Protein AF-A0A6B3NL38-F1 (afdb_monomer)

Organism: NCBI:txid2607765

Structure (mmCIF, N/CA/C/O backbone):
data_AF-A0A6B3NL38-F1
#
_entry.id   AF-A0A6B3NL38-F1
#
loop_
_atom_site.group_PDB
_atom_site.id
_atom_site.type_symbol
_atom_site.label_atom_id
_atom_site.label_alt_id
_atom_site.label_comp_id
_atom_site.label_asym_id
_atom_site.label_entity_id
_atom_site.label_seq_id
_atom_site.pdbx_PDB_ins_code
_atom_site.Cartn_x
_atom_site.Cartn_y
_atom_site.Cartn_z
_atom_site.occupancy
_atom_site.B_iso_or_equiv
_atom_site.auth_seq_id
_atom_site.auth_comp_id
_atom_site.auth_asym_id
_atom_site.auth_atom_id
_atom_site.pdbx_PDB_model_num
ATOM 1 N N . MET A 1 1 ? 5.807 -42.666 4.538 1.00 39.03 1 MET A N 1
ATOM 2 C CA . MET A 1 1 ? 5.714 -41.192 4.415 1.00 39.03 1 MET A CA 1
ATOM 3 C C . MET A 1 1 ? 5.088 -40.646 5.700 1.00 39.03 1 MET A C 1
ATOM 5 O O . MET A 1 1 ? 3.923 -40.910 5.955 1.00 39.03 1 MET A O 1
ATOM 9 N N . LYS A 1 2 ? 5.878 -40.032 6.593 1.00 37.12 2 LYS A N 1
ATOM 10 C CA . LYS A 1 2 ? 5.471 -39.686 7.971 1.00 37.12 2 LYS A CA 1
ATOM 11 C C . LYS A 1 2 ? 5.001 -38.226 8.003 1.00 37.12 2 LYS A C 1
ATOM 13 O O . LYS A 1 2 ? 5.818 -37.318 7.890 1.00 37.12 2 LYS A O 1
ATOM 18 N N . ILE A 1 3 ? 3.689 -38.009 8.087 1.00 44.75 3 ILE A N 1
ATOM 19 C CA . ILE A 1 3 ? 3.084 -36.670 8.089 1.00 44.75 3 ILE A CA 1
ATOM 20 C C . ILE A 1 3 ? 3.397 -35.992 9.431 1.00 44.75 3 ILE A C 1
ATOM 22 O O . ILE A 1 3 ? 3.077 -36.498 10.506 1.00 44.75 3 ILE A O 1
ATOM 26 N N . ARG A 1 4 ? 4.095 -34.859 9.344 1.00 43.56 4 ARG A N 1
ATOM 27 C CA . ARG A 1 4 ? 4.598 -34.034 10.445 1.00 43.56 4 ARG A CA 1
ATOM 28 C C . ARG A 1 4 ? 3.425 -33.439 11.234 1.00 43.56 4 ARG A C 1
ATOM 30 O O . ARG A 1 4 ? 2.736 -32.550 10.745 1.00 43.56 4 ARG A O 1
ATOM 37 N N . GLN A 1 5 ? 3.215 -33.920 12.459 1.00 55.59 5 GLN A N 1
ATOM 38 C CA . GLN A 1 5 ? 2.285 -33.330 13.423 1.00 55.59 5 GLN A CA 1
ATOM 39 C C . GLN A 1 5 ? 2.702 -31.882 13.736 1.00 55.59 5 GLN A C 1
ATOM 41 O O . GLN A 1 5 ? 3.702 -31.648 14.413 1.00 55.59 5 GLN A O 1
ATOM 46 N N . SER A 1 6 ? 1.941 -30.906 13.236 1.00 49.75 6 SER A N 1
ATOM 47 C CA . SER A 1 6 ? 2.128 -29.484 13.538 1.00 49.75 6 SER A CA 1
ATOM 48 C C . SER A 1 6 ? 1.204 -29.049 14.686 1.00 49.75 6 SER A C 1
ATOM 50 O O . SER A 1 6 ? 0.032 -28.744 14.501 1.00 49.75 6 SER A O 1
ATOM 52 N N . SER A 1 7 ? 1.766 -29.046 15.896 1.00 53.41 7 SER A N 1
ATOM 53 C CA . SER A 1 7 ? 1.631 -27.986 16.913 1.00 53.41 7 SER A CA 1
ATOM 54 C C . SER A 1 7 ? 0.225 -27.495 17.351 1.00 53.41 7 SER A C 1
ATOM 56 O O . SER A 1 7 ? -0.113 -26.328 17.134 1.00 53.41 7 SER A O 1
ATOM 58 N N . PRO A 1 8 ? -0.538 -28.265 18.158 1.00 61.53 8 PRO A N 1
ATOM 59 C CA . PRO A 1 8 ? -1.793 -27.808 18.790 1.00 61.53 8 PRO A CA 1
ATOM 60 C C . PRO A 1 8 ? -1.625 -26.637 19.787 1.00 61.53 8 PRO A C 1
ATOM 62 O O . PRO A 1 8 ? -2.595 -25.971 20.150 1.00 61.53 8 PRO A O 1
ATOM 65 N N . LYS A 1 9 ? -0.393 -26.348 20.230 1.00 59.47 9 LYS A N 1
ATOM 66 C CA . LYS A 1 9 ? -0.077 -25.230 21.142 1.00 59.47 9 LYS A CA 1
ATOM 67 C C . LYS A 1 9 ? -0.130 -23.857 20.453 1.00 59.47 9 LYS A C 1
ATOM 69 O O . LYS A 1 9 ? -0.457 -22.868 21.104 1.00 59.47 9 LYS A O 1
ATOM 74 N N . LEU A 1 10 ? 0.161 -23.801 19.151 1.00 62.38 10 LEU A N 1
ATOM 75 C CA . LEU A 1 10 ? 0.123 -22.569 18.352 1.00 62.38 10 LEU A CA 1
ATOM 76 C C . LEU A 1 10 ? -1.318 -22.103 18.134 1.00 62.38 10 LEU A C 1
ATOM 78 O O . LEU A 1 10 ? -1.631 -20.938 18.364 1.00 62.38 10 LEU A O 1
ATOM 82 N N . LEU A 1 11 ? -2.209 -23.042 17.810 1.00 63.03 11 LEU A N 1
ATOM 83 C CA . LEU A 1 11 ? -3.638 -22.780 17.637 1.00 63.03 11 LEU A CA 1
ATOM 84 C C . LEU A 1 11 ? -4.290 -22.252 18.920 1.00 63.03 11 LEU A C 1
ATOM 86 O O . LEU A 1 11 ? -5.054 -21.297 18.857 1.00 63.03 11 LEU A O 1
ATOM 90 N N . ARG A 1 12 ? -3.930 -22.800 20.092 1.00 62.34 12 ARG A N 1
ATOM 91 C CA . ARG A 1 12 ? -4.431 -22.308 21.390 1.00 62.34 12 ARG A CA 1
ATOM 92 C C . ARG A 1 12 ? -3.916 -20.916 21.762 1.00 62.34 12 ARG A C 1
ATOM 94 O O . ARG A 1 12 ? -4.627 -20.153 22.407 1.00 62.34 12 ARG A O 1
ATOM 101 N N . ARG A 1 13 ? -2.678 -20.575 21.387 1.00 59.38 13 ARG A N 1
ATOM 102 C CA . ARG A 1 13 ? -2.150 -19.214 21.587 1.00 59.38 13 ARG A CA 1
ATOM 103 C C . ARG A 1 13 ? -2.843 -18.211 20.678 1.00 59.38 13 ARG A C 1
ATOM 105 O O . ARG A 1 13 ? -3.186 -17.131 21.139 1.00 59.38 13 ARG A O 1
ATOM 112 N N . LEU A 1 14 ? -3.087 -18.589 19.425 1.00 59.06 14 LEU A N 1
ATOM 113 C CA . LEU A 1 14 ? -3.839 -17.768 18.486 1.00 59.06 14 LEU A CA 1
ATOM 114 C C . LEU A 1 14 ? -5.255 -17.513 19.016 1.00 59.06 14 LEU A C 1
ATOM 116 O O . LEU A 1 14 ? -5.623 -16.359 19.161 1.00 59.06 14 LEU A O 1
ATOM 120 N N . THR A 1 15 ? -6.016 -18.524 19.443 1.00 65.44 15 THR A N 1
ATOM 121 C CA . THR A 1 15 ? -7.365 -18.275 19.991 1.00 65.44 15 THR A CA 1
ATOM 122 C C . THR A 1 15 ? -7.377 -17.371 21.223 1.00 65.44 15 THR A C 1
ATOM 124 O O . THR A 1 15 ? -8.287 -16.555 21.355 1.00 65.44 15 THR A O 1
ATOM 127 N N . ARG A 1 16 ? -6.361 -17.443 22.090 1.00 59.75 16 ARG A N 1
ATOM 128 C CA . ARG A 1 16 ? -6.260 -16.565 23.267 1.00 59.75 16 ARG A CA 1
ATOM 129 C C . ARG A 1 16 ? -5.946 -15.111 22.893 1.00 59.75 16 ARG A C 1
ATOM 131 O O . ARG A 1 16 ? -6.615 -14.211 23.387 1.00 59.75 16 ARG A O 1
ATOM 138 N N . LEU A 1 17 ? -5.022 -14.891 21.952 1.00 59.97 17 LEU A N 1
ATOM 139 C CA . LEU A 1 17 ? -4.724 -13.560 21.398 1.00 59.97 17 LEU A CA 1
ATOM 140 C C . LEU A 1 17 ? -5.934 -12.950 20.672 1.00 59.97 17 LEU A C 1
ATOM 142 O O . LEU A 1 17 ? -6.163 -11.745 20.732 1.00 59.97 17 LEU A O 1
ATOM 146 N N . TRP A 1 18 ? -6.725 -13.785 19.996 1.00 56.88 18 TRP A N 1
ATOM 147 C CA . TRP A 1 18 ? -7.951 -13.363 19.320 1.00 56.88 18 TRP A CA 1
ATOM 148 C C . TRP A 1 18 ? -9.086 -13.034 20.300 1.00 56.88 18 TRP A C 1
ATOM 150 O O . TRP A 1 18 ? -9.864 -12.123 20.027 1.00 56.88 18 TRP A O 1
ATOM 160 N N . GLN A 1 19 ? -9.171 -13.724 21.443 1.00 62.50 19 GLN A N 1
ATOM 161 C CA . GLN A 1 19 ? -10.118 -13.381 22.510 1.00 62.50 19 GLN A CA 1
ATOM 162 C C . GLN A 1 19 ? -9.732 -12.092 23.241 1.00 62.50 19 GLN A C 1
ATOM 164 O O . GLN A 1 19 ? -10.601 -11.255 23.473 1.00 62.50 19 GLN A O 1
ATOM 169 N N . GLU A 1 20 ? -8.450 -11.897 23.562 1.00 62.84 20 GLU A N 1
ATOM 170 C CA . GLU A 1 20 ? -7.969 -10.677 24.231 1.00 62.84 20 GLU A CA 1
ATOM 171 C C . GLU A 1 20 ? -8.151 -9.432 23.350 1.00 62.84 20 GLU A C 1
ATOM 173 O O . GLU A 1 20 ? -8.572 -8.384 23.835 1.00 62.84 20 GLU A O 1
ATOM 178 N N . ASN A 1 21 ? -7.949 -9.560 22.035 1.00 63.00 21 ASN A N 1
ATOM 179 C CA . ASN A 1 21 ? -8.113 -8.455 21.087 1.00 63.00 21 ASN A CA 1
ATOM 180 C C . ASN A 1 21 ? -9.501 -8.390 20.423 1.00 63.00 21 ASN A C 1
ATOM 182 O O . ASN A 1 21 ? -9.693 -7.631 19.468 1.00 63.00 21 ASN A O 1
ATOM 186 N N . TYR A 1 22 ? -10.490 -9.143 20.916 1.00 65.00 22 TYR A N 1
ATOM 187 C CA . TYR A 1 22 ? -11.846 -9.180 20.349 1.00 65.00 22 TYR A CA 1
ATOM 188 C C . TYR A 1 22 ? -12.519 -7.798 20.314 1.00 65.00 22 TYR A C 1
ATOM 190 O O . TYR A 1 22 ? -13.272 -7.490 19.388 1.00 65.00 22 TYR A O 1
ATOM 198 N N . ILE A 1 23 ? -12.211 -6.936 21.288 1.00 61.12 23 ILE A N 1
ATOM 199 C CA . ILE A 1 23 ? -12.732 -5.564 21.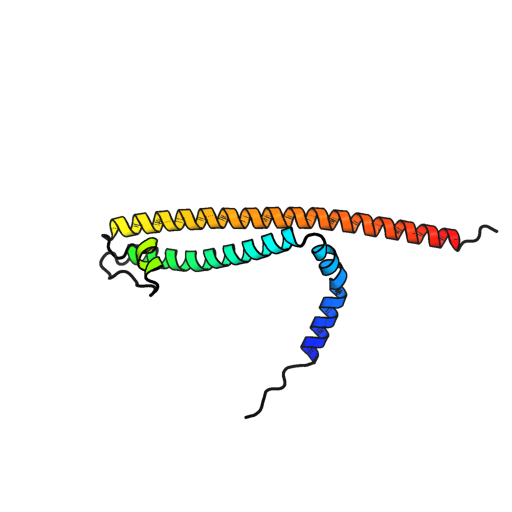357 1.00 61.12 23 ILE A CA 1
ATOM 200 C C . ILE A 1 23 ? -12.262 -4.751 20.139 1.00 61.12 23 ILE A C 1
ATOM 202 O O . ILE A 1 23 ? -13.077 -4.095 19.494 1.00 61.12 23 ILE A O 1
ATOM 206 N N . PHE A 1 24 ? -10.992 -4.883 19.737 1.00 63.34 24 PHE A N 1
ATOM 207 C CA . PHE A 1 24 ? -10.459 -4.212 18.545 1.00 63.34 24 PHE A CA 1
ATOM 208 C C . PHE A 1 24 ? -11.127 -4.707 17.256 1.00 63.34 24 PHE A C 1
ATOM 210 O O . PHE A 1 24 ? -11.507 -3.901 16.408 1.00 63.34 24 PHE A O 1
ATOM 217 N N . TRP A 1 25 ? -11.337 -6.021 17.121 1.00 60.09 25 TRP A N 1
ATOM 218 C CA . TRP A 1 25 ? -11.999 -6.609 15.948 1.00 60.09 25 TRP A CA 1
ATOM 219 C C . TRP A 1 25 ? -13.481 -6.227 15.841 1.00 60.09 25 TRP A C 1
ATOM 221 O O . TRP A 1 25 ? -13.987 -6.001 14.740 1.00 60.09 25 TRP A O 1
ATOM 231 N N . ARG A 1 26 ? -14.183 -6.113 16.974 1.00 63.09 26 ARG A N 1
ATOM 232 C CA . ARG A 1 26 ? -15.588 -5.689 17.018 1.00 63.09 26 ARG A CA 1
ATOM 233 C C . ARG A 1 26 ? -15.755 -4.215 16.650 1.00 63.09 26 ARG A C 1
ATOM 235 O O . ARG A 1 26 ? -16.698 -3.879 15.939 1.00 63.09 26 ARG A O 1
ATOM 242 N N . GLU A 1 27 ? -14.841 -3.355 17.084 1.00 63.75 27 GLU A N 1
ATOM 243 C CA . GLU A 1 27 ? -14.843 -1.938 16.714 1.00 63.75 27 GLU A CA 1
ATOM 244 C C . GLU A 1 27 ? -14.445 -1.725 15.235 1.00 63.75 27 GLU A C 1
ATOM 246 O O . GLU A 1 27 ? -15.091 -0.937 14.543 1.00 63.75 27 GLU A O 1
ATOM 251 N N . LEU A 1 28 ? -13.482 -2.495 14.702 1.00 62.78 28 LEU A N 1
ATOM 252 C CA . LEU A 1 28 ? -13.118 -2.489 13.271 1.00 62.78 28 LEU A CA 1
ATOM 253 C C . LEU A 1 28 ? -14.296 -2.877 12.357 1.00 62.78 28 LEU A C 1
ATOM 255 O O . LEU A 1 28 ? -14.409 -2.373 11.238 1.00 62.78 28 LEU A O 1
ATOM 259 N N . LYS A 1 29 ? -15.223 -3.715 12.844 1.00 62.16 29 LYS A N 1
ATOM 260 C CA . LYS A 1 29 ? -16.435 -4.131 12.115 1.00 62.16 29 LYS A CA 1
ATOM 261 C C . LYS A 1 29 ? -17.401 -2.977 11.815 1.00 62.16 29 LYS A C 1
ATOM 263 O O . LYS A 1 29 ? -18.225 -3.113 10.916 1.00 62.16 29 LYS A O 1
ATOM 268 N N . TYR A 1 30 ? -17.313 -1.850 12.525 1.00 63.03 30 TYR A N 1
ATOM 269 C CA . TYR A 1 30 ? -18.142 -0.674 12.241 1.00 63.03 30 TYR A CA 1
ATOM 270 C C . TYR A 1 30 ? -17.635 0.157 11.056 1.00 63.03 30 TYR A C 1
ATOM 272 O O . TYR A 1 30 ? -18.406 0.931 10.493 1.00 63.03 30 TYR A O 1
ATOM 280 N N . PHE A 1 31 ? -16.382 -0.041 10.633 1.00 66.62 31 PHE A N 1
ATOM 281 C CA . PHE A 1 31 ? -15.772 0.694 9.522 1.00 66.62 31 PHE A CA 1
ATOM 282 C C . PHE A 1 31 ? -15.190 -0.234 8.442 1.00 66.62 31 PHE A C 1
ATOM 284 O O . PHE A 1 31 ? -14.056 -0.032 8.000 1.00 66.62 31 PHE A O 1
ATOM 291 N N . PRO A 1 32 ? -15.949 -1.236 7.952 1.00 69.06 32 PRO A N 1
ATOM 292 C CA . PRO A 1 32 ? -15.409 -2.256 7.059 1.00 69.06 32 PRO A CA 1
ATOM 293 C C . PRO A 1 32 ? -14.927 -1.641 5.743 1.00 69.06 32 PRO A C 1
ATOM 295 O O . PRO A 1 32 ? -13.872 -2.007 5.249 1.00 69.06 32 PRO A O 1
ATOM 298 N N . LYS A 1 33 ? -15.630 -0.629 5.218 1.00 73.44 33 LYS A N 1
ATOM 299 C CA . LYS A 1 33 ? -15.250 0.057 3.973 1.00 73.44 33 LYS A CA 1
ATOM 300 C C . LYS A 1 33 ? -13.880 0.738 4.072 1.00 73.44 33 LYS A C 1
ATOM 302 O O . LYS A 1 33 ? -13.091 0.657 3.140 1.00 73.44 33 LYS A O 1
ATOM 307 N N . ILE A 1 34 ? -13.602 1.375 5.208 1.00 71.94 34 ILE A N 1
ATOM 308 C CA . ILE A 1 34 ? -12.362 2.116 5.475 1.00 71.94 34 ILE A CA 1
ATOM 309 C C . ILE A 1 34 ? -11.206 1.118 5.629 1.00 71.94 34 ILE A C 1
ATOM 311 O O . ILE A 1 34 ? -10.190 1.218 4.945 1.00 71.94 34 ILE A O 1
ATOM 315 N N . VAL A 1 35 ? -11.407 0.070 6.431 1.00 74.50 35 VAL A N 1
ATOM 316 C CA . VAL A 1 35 ? -10.411 -0.991 6.641 1.00 74.50 35 VAL A CA 1
ATOM 317 C C . VAL A 1 35 ? -10.100 -1.740 5.342 1.00 74.50 35 VAL A C 1
ATOM 319 O O . VAL A 1 35 ? -8.931 -1.943 5.016 1.00 74.50 35 VAL A O 1
ATOM 322 N N . THR A 1 36 ? -11.118 -2.104 4.559 1.00 77.25 36 THR A N 1
ATOM 323 C CA . THR A 1 36 ? -10.936 -2.764 3.260 1.00 77.25 36 THR A CA 1
ATOM 324 C C . THR A 1 36 ? -10.209 -1.855 2.271 1.00 77.25 36 THR A C 1
ATOM 326 O O . THR A 1 36 ? -9.297 -2.320 1.593 1.00 77.25 36 THR A O 1
ATOM 329 N N . LEU A 1 37 ? -10.535 -0.559 2.222 1.00 78.00 37 LEU A N 1
ATOM 330 C CA . LEU A 1 37 ? -9.836 0.395 1.359 1.00 78.00 37 LEU A CA 1
ATOM 331 C C . LEU A 1 37 ? -8.362 0.559 1.763 1.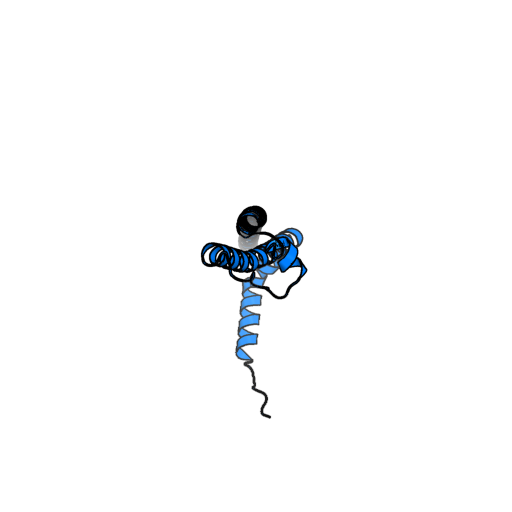00 78.00 37 LEU A C 1
ATOM 333 O O . LEU A 1 37 ? -7.489 0.564 0.898 1.00 78.00 37 LEU A O 1
ATOM 337 N N . ALA A 1 38 ? -8.068 0.638 3.065 1.00 75.69 38 ALA A N 1
ATOM 338 C CA . ALA A 1 38 ? -6.696 0.694 3.569 1.00 75.69 38 ALA A CA 1
ATOM 339 C C . ALA A 1 38 ? -5.910 -0.580 3.230 1.00 75.69 38 ALA A C 1
ATOM 341 O O . ALA A 1 38 ? -4.753 -0.497 2.815 1.00 75.69 38 ALA A O 1
ATOM 342 N N . PHE A 1 39 ? -6.544 -1.747 3.367 1.00 82.19 39 PHE A N 1
ATOM 343 C CA . PHE A 1 39 ? -5.935 -3.030 3.038 1.00 82.19 39 PHE A CA 1
ATOM 344 C C . PHE A 1 39 ? -5.623 -3.139 1.544 1.00 82.19 39 PHE A C 1
ATOM 346 O O . PHE A 1 39 ? -4.477 -3.394 1.181 1.00 82.19 39 PHE A O 1
ATOM 353 N N . ILE A 1 40 ? -6.604 -2.862 0.679 1.00 85.81 40 ILE A N 1
ATOM 354 C CA . ILE A 1 40 ? -6.425 -2.878 -0.780 1.00 85.81 40 ILE A CA 1
ATOM 355 C C . ILE A 1 40 ? -5.337 -1.882 -1.188 1.00 85.81 40 ILE A C 1
ATOM 357 O O . ILE A 1 40 ? -4.425 -2.247 -1.925 1.00 85.81 40 ILE A O 1
ATOM 361 N N . SER A 1 41 ? -5.375 -0.657 -0.655 1.00 76.88 41 SER A N 1
ATOM 362 C CA . SER A 1 41 ? -4.349 0.353 -0.929 1.00 76.88 41 SER A CA 1
ATOM 363 C C . SER A 1 41 ? -2.955 -0.110 -0.490 1.00 76.88 41 SER A C 1
ATOM 365 O O . SER A 1 41 ? -1.979 0.094 -1.206 1.00 76.88 41 SER A O 1
ATOM 367 N N . SER A 1 42 ? -2.840 -0.803 0.648 1.00 80.56 42 SER A N 1
ATOM 368 C CA . SER A 1 42 ? -1.557 -1.339 1.113 1.00 80.56 42 SER A CA 1
ATOM 369 C C . SER A 1 42 ? -1.033 -2.473 0.230 1.00 80.56 42 SER A C 1
ATOM 371 O O . SER A 1 42 ? 0.170 -2.532 -0.019 1.00 80.56 42 SER A O 1
ATOM 373 N N . VAL A 1 43 ? -1.913 -3.355 -0.253 1.00 87.25 43 VAL A N 1
ATOM 374 C CA . VAL A 1 43 ? -1.545 -4.430 -1.188 1.00 87.25 43 VAL A CA 1
ATOM 375 C C . VAL A 1 43 ? -1.068 -3.834 -2.511 1.00 87.25 43 VAL A C 1
ATOM 377 O O . VAL A 1 43 ? 0.008 -4.190 -2.986 1.00 87.25 43 VAL A O 1
ATOM 380 N N . PHE A 1 44 ? -1.810 -2.873 -3.065 1.00 84.06 44 PHE A N 1
ATOM 381 C CA . PHE A 1 44 ? -1.409 -2.170 -4.283 1.00 84.06 44 PHE A CA 1
ATOM 382 C C . PHE A 1 44 ? -0.086 -1.423 -4.104 1.00 84.06 44 PHE A C 1
ATOM 384 O O . PHE A 1 44 ? 0.805 -1.557 -4.937 1.00 84.06 44 PHE A O 1
ATOM 391 N N . ALA A 1 45 ? 0.089 -0.690 -3.002 1.00 79.12 45 ALA A N 1
ATOM 392 C CA . ALA A 1 45 ? 1.337 0.013 -2.718 1.00 79.12 45 ALA A CA 1
ATOM 393 C C . ALA A 1 45 ? 2.541 -0.942 -2.654 1.00 79.12 45 ALA A C 1
ATOM 395 O O . ALA A 1 45 ? 3.594 -0.627 -3.205 1.00 79.12 45 ALA A O 1
ATOM 396 N N . SER A 1 46 ? 2.380 -2.116 -2.035 1.00 85.19 46 SER A N 1
ATOM 397 C CA . SER A 1 46 ? 3.433 -3.135 -1.962 1.00 85.19 46 SER A CA 1
ATOM 398 C C . SER A 1 46 ? 3.720 -3.779 -3.324 1.00 85.19 46 SER A C 1
ATOM 400 O O . SER A 1 46 ? 4.881 -4.008 -3.658 1.00 85.19 46 SER A O 1
ATOM 402 N N . ALA A 1 47 ? 2.693 -4.002 -4.150 1.00 83.44 47 ALA A N 1
ATOM 403 C CA . ALA A 1 47 ? 2.876 -4.479 -5.518 1.00 83.44 47 ALA A CA 1
ATOM 404 C C . ALA A 1 47 ? 3.664 -3.466 -6.370 1.00 83.44 47 ALA A C 1
ATOM 406 O O . ALA A 1 47 ? 4.635 -3.836 -7.026 1.00 83.44 47 ALA A O 1
ATOM 407 N N . PHE A 1 48 ? 3.309 -2.176 -6.304 1.00 81.38 48 PHE A N 1
ATOM 408 C CA . PHE A 1 48 ? 4.045 -1.112 -6.997 1.00 81.38 48 PHE A CA 1
ATOM 409 C C . PHE A 1 48 ? 5.476 -0.945 -6.487 1.00 81.38 48 PHE A C 1
ATOM 411 O O . PHE A 1 48 ? 6.364 -0.608 -7.263 1.00 81.38 48 PHE A O 1
ATOM 418 N N . GLU A 1 49 ? 5.722 -1.190 -5.202 1.00 77.19 49 GLU A N 1
ATOM 419 C CA . GLU A 1 49 ? 7.070 -1.209 -4.639 1.00 77.19 49 GLU A CA 1
ATOM 420 C C . GLU A 1 49 ? 7.925 -2.335 -5.232 1.00 77.19 49 GLU A C 1
ATOM 422 O O . GLU A 1 49 ? 9.042 -2.071 -5.675 1.00 77.19 49 GLU A O 1
ATOM 427 N N . GLY A 1 50 ? 7.380 -3.551 -5.332 1.00 81.81 50 GLY A N 1
ATOM 428 C CA . GLY A 1 50 ? 8.060 -4.675 -5.982 1.00 81.81 50 GLY A CA 1
ATOM 429 C C . GLY A 1 50 ? 8.349 -4.417 -7.464 1.00 81.81 50 GLY A C 1
ATOM 430 O O . GLY A 1 50 ? 9.464 -4.650 -7.929 1.00 81.81 50 GLY A O 1
ATOM 431 N N . ILE A 1 51 ? 7.375 -3.863 -8.191 1.00 79.81 51 ILE A N 1
ATOM 432 C CA . ILE A 1 51 ? 7.536 -3.483 -9.603 1.00 79.81 51 ILE A CA 1
ATOM 433 C C . ILE A 1 51 ? 8.596 -2.380 -9.752 1.00 79.81 51 ILE A C 1
ATOM 435 O O . ILE A 1 51 ? 9.463 -2.467 -10.620 1.00 79.81 51 ILE A O 1
ATOM 439 N N . GLY A 1 52 ? 8.570 -1.366 -8.884 1.00 78.19 52 GLY A N 1
ATOM 440 C CA . GLY A 1 52 ? 9.511 -0.247 -8.919 1.00 78.19 52 GLY A CA 1
ATOM 441 C C . GLY A 1 52 ? 10.971 -0.686 -8.790 1.00 78.19 52 GLY A C 1
ATOM 442 O O . GLY A 1 52 ? 11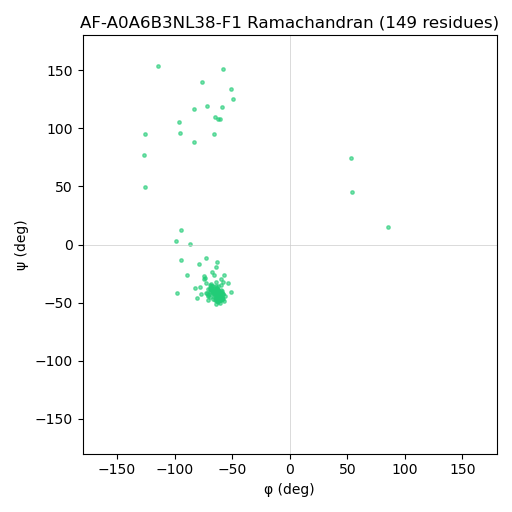.821 -0.186 -9.524 1.00 78.19 52 GLY A O 1
ATOM 443 N N . ILE A 1 53 ? 11.261 -1.667 -7.928 1.00 82.06 53 ILE A N 1
ATOM 444 C CA . ILE A 1 53 ? 12.618 -2.220 -7.768 1.00 82.06 53 ILE A CA 1
ATOM 445 C C . ILE A 1 53 ? 13.111 -2.856 -9.078 1.00 82.06 53 ILE A C 1
ATOM 447 O O . ILE A 1 53 ? 14.241 -2.603 -9.496 1.00 82.06 53 ILE A O 1
ATOM 451 N N . GLY A 1 54 ? 12.261 -3.629 -9.764 1.00 79.69 54 GLY A N 1
ATOM 452 C CA . GLY A 1 54 ? 12.609 -4.252 -11.048 1.00 79.69 54 GLY A CA 1
ATOM 453 C C . GLY A 1 54 ? 12.872 -3.235 -12.166 1.00 79.69 54 GLY A C 1
ATOM 454 O O . GLY A 1 54 ? 13.782 -3.411 -12.982 1.00 79.69 54 GLY A O 1
ATOM 455 N N . ILE A 1 55 ? 12.128 -2.127 -12.174 1.00 77.12 55 ILE A N 1
ATOM 456 C CA . ILE A 1 55 ? 12.304 -1.057 -13.165 1.00 77.12 55 ILE A CA 1
ATOM 457 C C . ILE A 1 55 ? 13.593 -0.271 -12.905 1.00 77.12 55 ILE A C 1
ATOM 459 O O . ILE A 1 55 ? 14.325 0.014 -13.850 1.00 77.12 55 ILE A O 1
ATOM 463 N N . ILE A 1 56 ? 13.919 0.034 -11.643 1.00 83.19 56 ILE A N 1
ATOM 464 C CA . ILE A 1 56 ? 15.185 0.698 -11.282 1.00 83.19 56 ILE A CA 1
ATOM 465 C C . ILE A 1 56 ? 16.384 -0.160 -11.700 1.00 83.19 56 ILE A C 1
ATOM 467 O O . ILE A 1 56 ? 17.352 0.368 -12.247 1.00 83.19 56 ILE A O 1
ATOM 471 N N . LEU A 1 57 ? 16.311 -1.478 -11.495 1.00 81.12 57 LEU A N 1
ATOM 472 C CA . LEU A 1 57 ? 17.355 -2.404 -11.935 1.00 81.12 57 LEU A CA 1
ATOM 473 C C . LEU A 1 57 ? 17.541 -2.358 -13.460 1.00 81.12 57 LEU A C 1
ATOM 475 O O . LEU A 1 57 ? 18.663 -2.221 -13.946 1.00 81.12 57 LEU A O 1
ATOM 479 N N . SER A 1 58 ? 16.436 -2.401 -14.207 1.00 74.69 58 SER A N 1
ATOM 480 C CA . SER A 1 58 ? 16.448 -2.321 -15.674 1.00 74.69 58 SER A CA 1
ATOM 481 C C . SER A 1 58 ? 17.000 -0.980 -16.173 1.00 74.69 58 SER A C 1
ATOM 483 O O . SER A 1 58 ? 17.765 -0.930 -17.137 1.00 74.69 58 SER A O 1
ATOM 485 N N . PHE A 1 59 ? 16.670 0.115 -15.484 1.00 76.69 59 PHE A N 1
ATOM 486 C CA . PHE A 1 59 ? 17.202 1.448 -15.756 1.00 76.69 59 PHE A CA 1
ATOM 487 C C . PHE A 1 59 ? 18.717 1.519 -15.537 1.00 76.69 59 PHE A C 1
ATOM 489 O O . PHE A 1 59 ? 19.447 1.969 -16.421 1.00 76.69 59 PHE A O 1
ATOM 496 N N . LEU A 1 60 ? 19.200 1.017 -14.397 1.00 80.94 60 LEU A N 1
ATOM 497 C CA . LEU A 1 60 ? 20.626 0.983 -14.079 1.00 80.94 60 LEU A CA 1
ATOM 498 C C . LEU A 1 60 ? 21.405 0.155 -15.110 1.00 80.94 60 LEU A C 1
ATOM 500 O 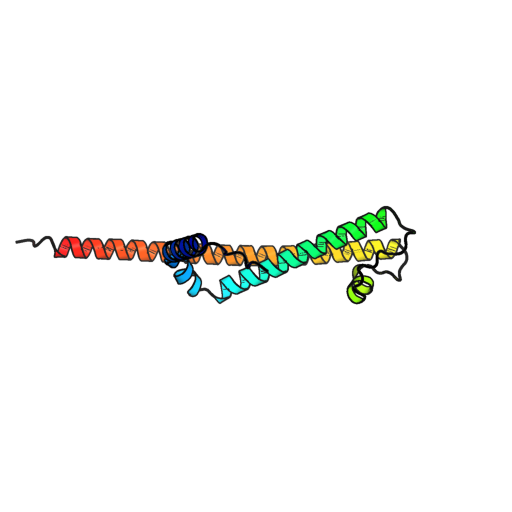O . LEU A 1 60 ? 22.465 0.566 -15.576 1.00 80.94 60 LEU A O 1
ATOM 504 N N . GLN A 1 61 ? 20.855 -0.981 -15.530 1.00 74.94 61 GLN A N 1
ATOM 505 C CA . GLN A 1 61 ? 21.488 -1.821 -16.538 1.00 74.94 61 GLN A CA 1
ATOM 506 C C . GLN A 1 61 ? 21.483 -1.170 -17.929 1.00 74.94 61 GLN A C 1
ATOM 508 O O . GLN A 1 61 ? 22.471 -1.286 -18.650 1.00 74.94 61 GLN A O 1
ATOM 513 N N . SER A 1 62 ? 20.434 -0.421 -18.286 1.00 73.31 62 SER A N 1
ATOM 514 C CA . SER A 1 62 ? 20.403 0.361 -19.529 1.00 73.31 62 SER A CA 1
ATOM 515 C C . SER A 1 62 ? 21.395 1.534 -19.531 1.00 73.31 62 SER A C 1
ATOM 517 O O . SER A 1 62 ? 21.777 1.983 -20.609 1.00 73.31 62 SER A O 1
ATOM 519 N N . LEU A 1 63 ? 21.800 2.032 -18.358 1.00 76.12 63 LEU A N 1
ATOM 520 C CA . LEU A 1 63 ? 22.861 3.036 -18.205 1.00 76.12 63 LEU A CA 1
ATOM 521 C C . LEU A 1 63 ? 2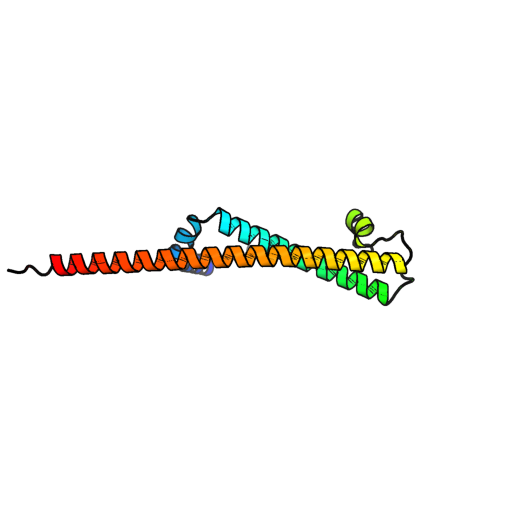4.259 2.424 -18.346 1.00 76.12 63 LEU A C 1
ATOM 523 O O . LEU A 1 63 ? 25.119 3.011 -18.995 1.00 76.12 63 LEU A O 1
ATOM 527 N N . ILE A 1 64 ? 24.488 1.256 -17.738 1.00 80.06 64 ILE A N 1
ATOM 528 C CA . ILE A 1 64 ? 25.807 0.603 -17.716 1.00 80.06 64 ILE A CA 1
ATOM 529 C C . ILE A 1 64 ? 26.105 -0.099 -19.051 1.00 80.06 64 ILE A C 1
ATOM 531 O O . ILE A 1 64 ? 27.241 -0.073 -19.521 1.00 80.06 64 ILE A O 1
ATOM 535 N N . TYR A 1 65 ? 25.094 -0.698 -19.687 1.00 73.00 65 TYR A N 1
ATOM 536 C CA . TYR A 1 65 ? 25.242 -1.468 -20.924 1.00 73.00 65 TYR A CA 1
ATOM 537 C C . TYR A 1 65 ? 24.290 -0.969 -22.027 1.00 73.00 65 TYR A C 1
ATOM 539 O O . TYR A 1 65 ? 23.278 -1.611 -22.321 1.00 73.00 65 TYR A O 1
ATOM 547 N N . PRO A 1 66 ? 24.607 0.158 -22.691 1.00 64.75 66 PRO A N 1
ATOM 548 C CA . PRO A 1 66 ? 23.736 0.756 -23.707 1.00 64.75 66 PRO A CA 1
ATOM 549 C C . PRO A 1 66 ? 23.572 -0.113 -24.967 1.00 64.75 66 PRO A C 1
ATOM 551 O O . PRO A 1 66 ? 22.531 -0.045 -25.613 1.00 64.75 66 PRO A O 1
ATOM 554 N N . ASN A 1 67 ? 24.557 -0.965 -25.282 1.00 60.88 67 ASN A N 1
ATOM 555 C CA . ASN A 1 67 ? 24.545 -1.863 -26.448 1.00 60.88 67 ASN A CA 1
ATOM 556 C C . ASN A 1 67 ? 24.135 -3.311 -26.121 1.00 60.88 67 ASN A C 1
ATOM 558 O O . ASN A 1 67 ? 24.171 -4.166 -27.003 1.00 60.88 67 ASN A O 1
ATOM 562 N N . ALA A 1 68 ? 23.778 -3.618 -24.869 1.00 58.62 68 ALA A N 1
ATOM 563 C CA . ALA A 1 68 ? 23.277 -4.945 -24.529 1.00 58.62 68 ALA A CA 1
ATOM 564 C C . ALA A 1 68 ? 21.823 -5.101 -24.998 1.00 58.62 68 ALA A C 1
ATOM 566 O O . ALA A 1 68 ? 21.006 -4.182 -24.858 1.00 58.62 68 ALA A O 1
ATOM 567 N N . SER A 1 69 ? 21.504 -6.284 -25.529 1.00 56.59 69 SER A N 1
ATOM 568 C CA . SER A 1 69 ? 20.132 -6.718 -25.795 1.00 56.59 69 SER A CA 1
ATOM 569 C C . SER A 1 69 ? 19.288 -6.476 -24.547 1.00 56.59 69 SER A C 1
ATOM 571 O O . SER A 1 69 ? 19.675 -6.888 -23.451 1.00 56.59 69 SER A O 1
ATOM 573 N N . ALA A 1 70 ? 18.187 -5.737 -24.713 1.00 57.28 70 ALA A N 1
ATOM 574 C CA . ALA A 1 70 ? 17.314 -5.365 -23.611 1.00 57.28 70 ALA A CA 1
ATOM 575 C C . ALA A 1 70 ? 16.938 -6.616 -22.805 1.00 57.28 70 ALA A C 1
ATOM 577 O O . ALA A 1 70 ? 16.622 -7.657 -23.384 1.00 57.28 70 ALA A O 1
ATOM 578 N N . ILE A 1 71 ? 17.019 -6.517 -21.479 1.00 56.66 71 ILE A N 1
ATOM 579 C CA . ILE A 1 71 ? 16.632 -7.599 -20.572 1.00 56.66 71 ILE A CA 1
ATOM 580 C C . ILE A 1 71 ? 15.167 -7.894 -20.862 1.00 56.66 71 ILE A C 1
ATOM 582 O O . ILE A 1 71 ? 14.336 -7.011 -20.701 1.00 56.66 71 ILE A O 1
ATOM 586 N N . GLN A 1 72 ? 14.858 -9.104 -21.306 1.00 58.59 72 GLN A N 1
ATOM 587 C CA . GLN A 1 72 ? 13.477 -9.549 -21.392 1.00 58.59 72 GLN A CA 1
ATOM 588 C C . GLN A 1 72 ? 13.084 -10.045 -20.007 1.00 58.59 72 GLN A C 1
ATOM 590 O O . GLN A 1 72 ? 13.672 -10.994 -19.485 1.00 58.59 72 GLN A O 1
ATOM 595 N N . ILE A 1 73 ? 12.116 -9.378 -19.390 1.00 58.19 73 ILE A N 1
ATOM 596 C CA . ILE A 1 73 ? 11.514 -9.818 -18.128 1.00 58.19 73 ILE A CA 1
ATOM 597 C C . ILE A 1 73 ? 10.619 -11.051 -18.386 1.00 58.19 73 ILE A C 1
ATOM 599 O O . ILE A 1 73 ? 10.240 -11.753 -17.448 1.00 58.19 73 ILE A O 1
ATOM 603 N N . GLY A 1 74 ? 10.333 -11.368 -19.660 1.00 56.19 74 GLY A N 1
ATOM 604 C CA . GLY A 1 74 ? 9.569 -12.548 -20.082 1.00 56.19 74 GLY A CA 1
ATOM 605 C C . GLY A 1 74 ? 8.059 -12.312 -20.055 1.00 56.19 74 GLY A C 1
ATOM 606 O O . GLY A 1 74 ? 7.269 -13.254 -20.079 1.00 56.19 74 GLY A O 1
ATOM 607 N N . ILE A 1 75 ? 7.656 -11.044 -19.972 1.00 57.12 75 ILE A N 1
ATOM 608 C CA . ILE A 1 75 ? 6.269 -10.595 -19.950 1.00 57.12 75 ILE A CA 1
ATOM 609 C C . ILE A 1 75 ? 6.134 -9.565 -21.071 1.00 57.12 75 ILE A C 1
ATOM 611 O O . ILE A 1 75 ? 6.411 -8.386 -20.857 1.00 57.12 75 ILE A O 1
ATOM 615 N N . ASP A 1 76 ? 5.693 -10.007 -22.253 1.00 55.47 76 ASP A N 1
ATOM 616 C CA . ASP A 1 76 ? 5.714 -9.214 -23.496 1.00 55.47 76 ASP A CA 1
ATOM 617 C C . ASP A 1 76 ? 5.096 -7.820 -23.354 1.00 55.47 76 ASP A C 1
ATOM 619 O O . ASP A 1 76 ? 5.638 -6.839 -23.856 1.00 55.47 76 ASP A O 1
ATOM 623 N N . TRP A 1 77 ? 3.981 -7.684 -22.630 1.00 55.69 77 TRP A N 1
ATOM 624 C CA . TRP A 1 77 ? 3.353 -6.373 -22.462 1.00 55.69 77 TRP A CA 1
ATOM 625 C C . TRP A 1 77 ? 4.208 -5.422 -21.614 1.00 55.69 77 TRP A C 1
ATOM 627 O O . TRP A 1 77 ? 4.292 -4.248 -21.946 1.00 55.69 77 TRP A O 1
ATOM 637 N N . VAL A 1 78 ? 4.892 -5.910 -20.573 1.00 60.28 78 VAL A N 1
ATOM 638 C CA . VAL A 1 78 ? 5.809 -5.103 -19.745 1.00 60.28 78 VAL A CA 1
ATOM 639 C C . VAL A 1 78 ? 7.085 -4.799 -20.524 1.00 60.28 78 VAL A C 1
ATOM 641 O O . VAL A 1 78 ? 7.559 -3.668 -20.535 1.00 60.28 78 VAL A O 1
ATOM 644 N N . ASP A 1 79 ? 7.600 -5.781 -21.244 1.00 57.66 79 ASP A N 1
ATOM 645 C CA . ASP A 1 79 ? 8.797 -5.657 -22.062 1.00 57.66 79 ASP A CA 1
ATOM 646 C C . ASP A 1 79 ? 8.613 -4.622 -23.198 1.00 57.66 79 ASP A C 1
ATOM 648 O O . ASP A 1 79 ? 9.477 -3.778 -23.443 1.00 57.66 79 ASP A O 1
ATOM 652 N N . ILE A 1 80 ? 7.433 -4.574 -23.820 1.00 59.59 80 ILE A N 1
ATOM 653 C CA . ILE A 1 80 ? 7.120 -3.612 -24.886 1.00 59.59 80 ILE A CA 1
ATOM 654 C C . ILE A 1 80 ? 6.744 -2.228 -24.322 1.00 59.59 80 ILE A C 1
ATOM 656 O O . ILE A 1 80 ? 7.248 -1.220 -24.819 1.00 59.59 80 ILE A O 1
ATOM 660 N N . TRP A 1 81 ? 5.881 -2.146 -23.297 1.00 56.47 81 TRP A N 1
ATOM 661 C CA . TRP A 1 81 ? 5.399 -0.856 -22.766 1.00 56.47 81 TRP A CA 1
ATOM 662 C C . TRP A 1 81 ? 6.347 -0.183 -21.770 1.00 56.47 81 TRP A C 1
ATOM 664 O O . TRP A 1 81 ? 6.434 1.044 -21.752 1.00 56.47 81 TRP A O 1
ATOM 674 N N . VAL A 1 82 ? 7.018 -0.959 -20.916 1.00 56.50 82 VAL A N 1
ATOM 675 C CA . VAL A 1 82 ? 7.871 -0.448 -19.830 1.00 56.50 82 VAL A CA 1
ATOM 676 C C . VAL A 1 82 ? 9.341 -0.439 -20.240 1.00 56.50 82 VAL A C 1
ATOM 678 O O . VAL A 1 82 ? 10.029 0.541 -19.959 1.00 56.50 82 VAL A O 1
ATOM 681 N N . LEU A 1 83 ? 9.825 -1.485 -20.923 1.00 55.38 83 LEU A N 1
ATOM 682 C CA . LEU A 1 83 ? 11.242 -1.598 -21.290 1.00 55.38 83 LEU A CA 1
ATOM 683 C C . LEU A 1 83 ? 11.577 -1.081 -22.688 1.00 55.38 83 LEU A C 1
ATOM 685 O O . LEU A 1 83 ? 12.757 -0.878 -22.956 1.00 55.38 83 LEU A O 1
ATOM 689 N N . GLY A 1 84 ? 10.597 -0.829 -23.562 1.00 56.03 84 GLY A N 1
ATOM 690 C CA . GLY A 1 84 ? 10.837 -0.202 -24.866 1.00 56.03 84 GLY A CA 1
ATOM 691 C C . GLY A 1 84 ? 11.896 -0.938 -25.694 1.00 56.03 84 GLY A C 1
ATOM 692 O O . GLY A 1 84 ? 12.797 -0.311 -26.246 1.00 56.03 84 GLY A O 1
ATOM 693 N N . ILE A 1 85 ? 11.813 -2.272 -25.742 1.00 59.78 85 ILE A N 1
ATOM 694 C CA . ILE A 1 85 ? 12.835 -3.159 -26.333 1.00 59.78 85 ILE A CA 1
ATOM 695 C C . ILE A 1 85 ? 13.141 -2.837 -27.805 1.00 59.78 85 ILE A C 1
ATOM 697 O O . ILE A 1 85 ? 14.255 -3.076 -28.263 1.00 59.78 85 ILE A O 1
ATOM 701 N N . ASN A 1 86 ? 12.181 -2.257 -28.527 1.00 59.47 86 ASN A N 1
ATOM 702 C CA . ASN A 1 86 ? 12.300 -1.946 -29.953 1.00 59.47 86 ASN A CA 1
ATOM 703 C C . ASN A 1 86 ? 12.948 -0.585 -30.263 1.00 59.47 86 ASN A C 1
ATOM 705 O O . ASN A 1 86 ? 13.060 -0.231 -31.434 1.00 59.47 86 ASN A O 1
ATOM 709 N N . GLU A 1 87 ? 13.352 0.197 -29.258 1.00 62.22 87 GLU A N 1
ATOM 710 C CA . GLU A 1 87 ? 13.849 1.563 -29.461 1.00 62.22 87 GLU A CA 1
ATOM 711 C C . GLU A 1 87 ? 15.334 1.746 -29.104 1.00 62.22 87 GLU A C 1
ATOM 713 O O . GLU A 1 87 ? 15.879 1.018 -28.269 1.00 62.22 87 GLU A O 1
ATOM 718 N N . PRO A 1 88 ? 16.012 2.733 -29.727 1.00 65.50 88 PRO A N 1
ATOM 719 C CA . PRO A 1 88 ? 17.410 3.038 -29.439 1.00 65.50 88 PRO A CA 1
ATOM 720 C C . PRO A 1 88 ? 17.630 3.379 -27.956 1.00 65.50 88 PRO A C 1
ATOM 722 O O . PRO A 1 88 ? 16.752 3.916 -27.276 1.00 65.50 88 PRO A O 1
ATOM 725 N N . ALA A 1 89 ? 18.836 3.084 -27.456 1.00 66.38 89 ALA A N 1
ATOM 726 C CA . ALA A 1 89 ? 19.177 3.110 -26.029 1.00 66.38 89 ALA A CA 1
ATOM 727 C C . ALA A 1 89 ? 18.844 4.436 -25.313 1.00 66.38 89 ALA A C 1
ATOM 729 O O . ALA A 1 89 ? 18.459 4.432 -24.144 1.00 66.3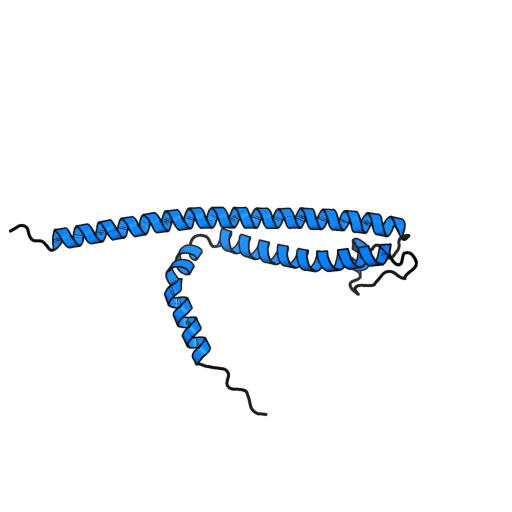8 89 ALA A O 1
ATOM 730 N N . THR A 1 90 ? 18.943 5.569 -26.010 1.00 68.81 90 THR A N 1
ATOM 731 C CA . THR A 1 90 ? 18.603 6.903 -25.491 1.00 68.81 90 THR A CA 1
ATOM 732 C C . THR A 1 90 ? 17.101 7.089 -25.271 1.00 68.81 90 THR A C 1
ATOM 734 O O . THR A 1 90 ? 16.689 7.565 -24.212 1.00 68.81 90 THR A O 1
ATOM 737 N N . THR A 1 91 ? 16.266 6.669 -26.223 1.00 71.69 91 THR A N 1
ATOM 738 C CA . THR A 1 91 ? 14.801 6.758 -26.104 1.00 71.69 91 THR A CA 1
ATOM 739 C C . THR A 1 91 ? 14.275 5.800 -25.034 1.00 71.69 91 THR A C 1
ATOM 741 O O . THR A 1 91 ? 13.384 6.156 -24.257 1.00 71.69 91 THR A O 1
ATOM 744 N N . ARG A 1 92 ? 14.904 4.625 -24.908 1.00 72.25 92 ARG A N 1
ATOM 745 C CA . ARG A 1 92 ? 14.618 3.642 -23.855 1.00 72.25 92 ARG A CA 1
ATOM 746 C C . ARG A 1 92 ? 14.815 4.216 -22.448 1.00 72.25 92 ARG A C 1
ATOM 748 O O . ARG A 1 92 ? 13.942 4.069 -21.596 1.00 72.25 92 ARG A O 1
ATOM 755 N N . LEU A 1 93 ? 15.925 4.921 -22.211 1.00 74.62 93 LEU A N 1
ATOM 756 C CA . LEU A 1 93 ? 16.211 5.565 -20.922 1.00 74.62 93 LEU A CA 1
ATOM 757 C C . LEU A 1 93 ? 15.190 6.653 -20.564 1.00 74.62 93 LEU A C 1
ATOM 759 O O . LEU A 1 93 ? 14.771 6.745 -19.407 1.00 74.62 93 LEU A O 1
ATOM 763 N N . TYR A 1 94 ? 14.765 7.456 -21.543 1.00 78.88 94 TYR A N 1
ATOM 764 C CA . TYR A 1 94 ? 13.781 8.517 -21.314 1.00 78.88 94 TYR A CA 1
ATOM 765 C C . TYR A 1 94 ? 12.403 7.942 -20.957 1.00 78.88 94 TYR A C 1
ATOM 767 O O . TYR A 1 94 ? 11.764 8.399 -20.007 1.00 78.88 94 TYR A O 1
ATOM 775 N N . ARG A 1 95 ? 11.976 6.876 -21.649 1.00 76.56 95 ARG A N 1
ATOM 776 C CA . ARG A 1 95 ? 10.731 6.157 -21.335 1.00 76.56 95 ARG A CA 1
ATOM 777 C C . ARG A 1 95 ? 10.774 5.501 -19.959 1.00 76.56 95 ARG A C 1
ATOM 779 O O . ARG A 1 95 ? 9.854 5.717 -19.175 1.00 76.56 95 ARG A O 1
ATOM 786 N N . LEU A 1 96 ? 11.849 4.780 -19.631 1.00 77.19 96 LEU A N 1
ATOM 787 C CA . LEU A 1 96 ? 12.039 4.181 -18.303 1.00 77.19 96 LEU A CA 1
ATOM 788 C C . LEU A 1 96 ? 11.965 5.242 -17.197 1.00 77.19 96 LEU A C 1
ATOM 790 O O . LEU A 1 96 ? 11.259 5.051 -16.212 1.00 77.19 96 LEU A O 1
ATOM 794 N N . SER A 1 97 ? 12.619 6.390 -17.386 1.00 81.38 97 SER A N 1
ATOM 795 C CA . SER A 1 97 ? 12.580 7.501 -16.425 1.00 81.38 97 SER A CA 1
ATOM 796 C C . SER A 1 97 ? 11.162 8.049 -16.235 1.00 81.38 97 SER A C 1
ATOM 798 O O . SER A 1 97 ? 10.717 8.236 -15.101 1.00 81.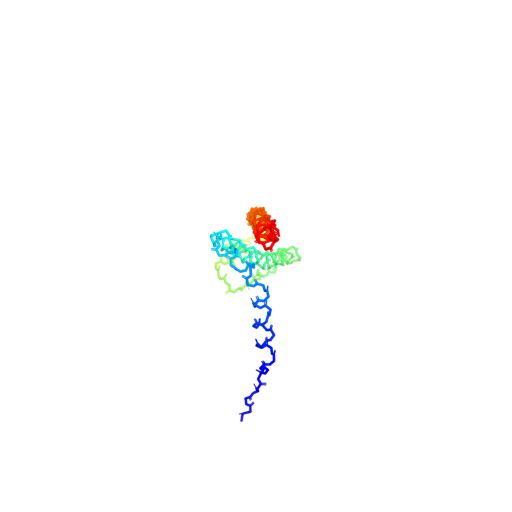38 97 SER A O 1
ATOM 800 N N . ALA A 1 98 ? 10.418 8.254 -17.327 1.00 83.69 98 ALA A N 1
ATOM 801 C CA . ALA A 1 98 ? 9.028 8.700 -17.264 1.00 83.69 98 ALA A CA 1
ATOM 802 C C . ALA A 1 98 ? 8.136 7.686 -16.528 1.00 83.69 98 ALA A C 1
ATOM 804 O O . ALA A 1 98 ? 7.332 8.068 -15.676 1.00 83.69 98 ALA A O 1
ATOM 805 N N . VAL A 1 99 ? 8.317 6.389 -16.795 1.00 81.88 99 VAL A N 1
ATOM 806 C CA . VAL A 1 99 ? 7.578 5.314 -16.121 1.00 81.88 99 VAL A CA 1
ATOM 807 C C . VAL A 1 99 ? 7.915 5.251 -14.628 1.00 81.88 99 VAL A C 1
ATOM 809 O O . VAL A 1 99 ? 7.003 5.128 -13.810 1.00 81.88 99 VAL A O 1
ATOM 812 N N . ILE A 1 100 ? 9.188 5.403 -14.245 1.00 83.31 100 ILE A N 1
ATOM 813 C CA . ILE A 1 100 ? 9.607 5.461 -12.833 1.00 83.31 100 ILE A CA 1
ATOM 814 C C . ILE A 1 100 ? 8.918 6.624 -12.114 1.00 83.31 100 ILE A C 1
ATOM 816 O O . ILE A 1 100 ? 8.388 6.433 -11.017 1.00 83.31 100 ILE A O 1
ATOM 820 N N . ILE A 1 101 ? 8.884 7.814 -12.722 1.00 86.06 101 ILE A N 1
ATOM 821 C CA . ILE A 1 101 ? 8.220 8.990 -12.141 1.00 86.06 101 ILE A CA 1
ATOM 822 C C . ILE A 1 101 ? 6.716 8.736 -11.986 1.00 86.06 101 ILE A C 1
ATOM 824 O O . ILE A 1 101 ? 6.166 8.988 -10.914 1.00 86.06 101 ILE A O 1
ATOM 828 N N . LEU A 1 102 ? 6.058 8.182 -13.010 1.00 85.75 102 LEU A N 1
ATOM 829 C CA . LEU A 1 102 ? 4.627 7.865 -12.964 1.00 85.75 102 LEU A CA 1
ATOM 830 C C . LEU A 1 102 ? 4.292 6.851 -11.866 1.00 85.75 102 LEU A C 1
ATOM 832 O O . LEU A 1 102 ? 3.377 7.081 -11.074 1.00 85.75 102 LEU A O 1
ATOM 836 N N . ILE A 1 103 ? 5.049 5.756 -11.775 1.00 82.50 103 ILE A N 1
ATOM 837 C CA . ILE A 1 103 ? 4.846 4.720 -10.754 1.00 82.50 103 ILE A CA 1
ATOM 838 C C . ILE A 1 103 ? 5.113 5.277 -9.358 1.00 82.50 103 ILE A C 1
ATOM 840 O O . ILE A 1 103 ? 4.352 5.002 -8.432 1.00 82.50 103 ILE A O 1
ATOM 844 N N . THR A 1 104 ? 6.152 6.097 -9.200 1.00 85.69 104 THR A N 1
ATOM 845 C CA . THR A 1 104 ? 6.476 6.732 -7.916 1.00 85.69 104 THR A CA 1
ATOM 846 C C . THR A 1 104 ? 5.380 7.710 -7.491 1.00 85.69 104 THR A C 1
ATOM 848 O O . THR A 1 104 ? 4.968 7.703 -6.329 1.00 85.69 104 THR A O 1
ATOM 851 N N . GLY A 1 105 ? 4.848 8.503 -8.425 1.00 86.81 105 GLY A N 1
ATOM 852 C CA . GLY A 1 105 ? 3.728 9.411 -8.176 1.00 86.81 105 GLY A CA 1
ATOM 853 C C . GLY A 1 105 ? 2.457 8.667 -7.771 1.00 86.81 105 GLY A C 1
ATOM 854 O O . GLY A 1 105 ? 1.853 8.975 -6.742 1.00 86.81 105 GLY A O 1
ATOM 855 N N . LEU A 1 106 ? 2.096 7.626 -8.524 1.00 83.19 106 LEU A N 1
ATOM 856 C CA . LEU A 1 106 ? 0.936 6.787 -8.229 1.00 83.19 106 LEU A CA 1
ATOM 857 C C . LEU A 1 106 ? 1.074 6.091 -6.865 1.00 83.19 106 LEU A C 1
ATOM 859 O O . LEU A 1 106 ? 0.145 6.100 -6.055 1.00 83.19 106 LEU A O 1
ATOM 863 N N . ARG A 1 107 ? 2.260 5.547 -6.572 1.00 83.50 107 ARG A N 1
ATOM 864 C CA . ARG A 1 107 ? 2.591 4.949 -5.276 1.00 83.50 107 ARG A CA 1
ATOM 865 C C . ARG A 1 107 ? 2.425 5.953 -4.135 1.00 83.50 107 ARG A C 1
ATOM 867 O O . ARG A 1 107 ? 1.819 5.613 -3.120 1.00 83.50 107 ARG A O 1
ATOM 874 N N . SER A 1 108 ? 2.947 7.169 -4.290 1.00 86.19 108 SER A N 1
ATOM 875 C CA . SER A 1 108 ? 2.804 8.236 -3.293 1.00 86.19 108 SER A CA 1
ATOM 876 C C . SER A 1 108 ? 1.328 8.544 -3.013 1.00 86.19 108 SER A C 1
ATOM 878 O O . SER A 1 108 ? 0.919 8.612 -1.853 1.00 86.19 108 SER A O 1
ATOM 880 N N . GLY A 1 109 ? 0.498 8.594 -4.062 1.00 86.75 109 GLY A N 1
ATOM 881 C CA . GLY A 1 109 ? -0.953 8.746 -3.939 1.00 86.75 109 GLY A CA 1
ATOM 882 C C . GLY A 1 109 ? -1.605 7.647 -3.092 1.00 86.75 109 GLY A C 1
ATOM 883 O O . GLY A 1 109 ? -2.345 7.942 -2.153 1.00 86.75 109 GLY A O 1
ATOM 884 N N . PHE A 1 110 ? -1.288 6.375 -3.350 1.00 81.56 110 PHE A N 1
ATOM 885 C CA . PHE A 1 110 ? -1.818 5.261 -2.553 1.00 81.56 110 PHE A CA 1
ATOM 886 C C . PHE A 1 110 ? -1.351 5.294 -1.094 1.00 81.56 110 PHE A C 1
ATOM 888 O O . PHE A 1 110 ? -2.146 5.055 -0.180 1.00 81.56 110 PHE A O 1
ATOM 895 N N . ILE A 1 111 ? -0.084 5.644 -0.856 1.00 82.12 111 ILE A N 1
ATOM 896 C CA . ILE A 1 111 ? 0.458 5.811 0.499 1.00 82.12 111 ILE A CA 1
ATOM 897 C C . ILE A 1 111 ? -0.290 6.920 1.245 1.00 82.12 111 ILE A C 1
ATOM 899 O O . ILE A 1 111 ? -0.647 6.724 2.410 1.00 82.12 111 ILE A O 1
ATOM 903 N N . TYR A 1 112 ? -0.575 8.041 0.581 1.00 86.81 112 TYR A N 1
ATOM 904 C CA . TYR A 1 112 ? -1.344 9.139 1.160 1.00 86.81 112 TYR A CA 1
ATOM 905 C C . TYR A 1 112 ? -2.769 8.708 1.521 1.00 86.81 112 TYR A C 1
ATOM 907 O O . TYR A 1 112 ? -3.191 8.884 2.663 1.00 86.81 112 TYR A O 1
ATOM 915 N N . ILE A 1 113 ? -3.483 8.057 0.594 1.00 81.19 113 ILE A N 1
ATOM 916 C CA . ILE A 1 113 ? -4.841 7.539 0.835 1.00 81.19 113 ILE A CA 1
ATOM 917 C C . ILE A 1 113 ? -4.842 6.565 2.018 1.00 81.19 113 ILE A C 1
ATOM 919 O O . ILE A 1 113 ? -5.715 6.636 2.883 1.00 81.19 113 ILE A O 1
ATOM 923 N N . ARG A 1 114 ? -3.843 5.677 2.098 1.00 78.69 114 ARG A N 1
ATOM 924 C CA . ARG A 1 114 ? -3.680 4.751 3.226 1.00 78.69 114 ARG A CA 1
ATOM 925 C C . ARG A 1 114 ? -3.494 5.507 4.544 1.00 78.69 114 ARG A C 1
ATOM 927 O O . ARG A 1 114 ? -4.146 5.161 5.526 1.00 78.69 114 ARG A O 1
ATOM 934 N N . GLY A 1 115 ? -2.635 6.526 4.567 1.00 79.81 115 GLY A N 1
ATOM 935 C CA . GLY A 1 115 ? -2.397 7.362 5.747 1.00 79.81 115 GLY A CA 1
ATOM 936 C C . GLY A 1 115 ? -3.651 8.106 6.204 1.00 79.81 115 GLY A C 1
ATOM 937 O O . GLY A 1 115 ? -4.009 8.045 7.378 1.00 79.81 115 GLY A O 1
ATOM 938 N N . PHE A 1 116 ? -4.373 8.721 5.269 1.00 82.25 116 PHE A N 1
ATOM 939 C CA . PHE A 1 116 ? -5.641 9.401 5.538 1.00 82.25 116 PHE A CA 1
ATOM 940 C C . PHE A 1 116 ? -6.688 8.449 6.140 1.00 82.25 116 PHE A C 1
ATOM 942 O O . PHE A 1 116 ? -7.316 8.743 7.158 1.00 82.25 116 PHE A O 1
ATOM 949 N N . CYS A 1 117 ? -6.823 7.262 5.551 1.00 76.25 117 CYS A N 1
ATOM 950 C CA . CYS A 1 117 ? -7.740 6.218 5.991 1.00 76.25 117 CYS A CA 1
ATOM 951 C C . CYS A 1 117 ? -7.418 5.708 7.413 1.00 76.25 117 CYS A C 1
ATOM 953 O O . CYS A 1 117 ? -8.314 5.521 8.244 1.00 76.25 117 CYS A O 1
ATOM 955 N N . LEU A 1 118 ? -6.126 5.536 7.718 1.00 79.75 118 LEU A N 1
ATOM 956 C CA . LEU A 1 118 ? -5.642 5.164 9.050 1.00 79.75 118 LEU A CA 1
ATOM 957 C C . LEU A 1 118 ? -5.901 6.264 10.0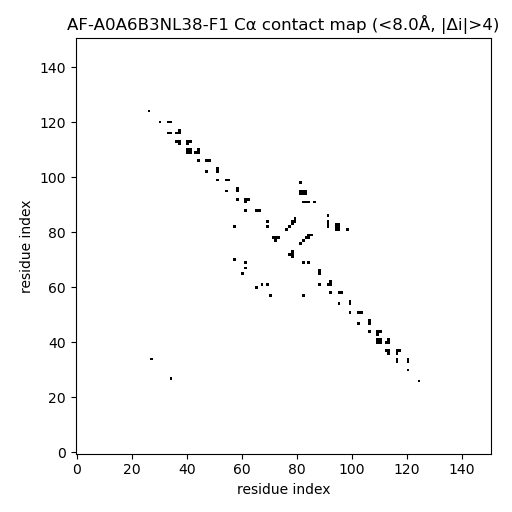82 1.00 79.75 118 LEU A C 1
ATOM 959 O O . LEU A 1 118 ? -6.401 5.958 11.163 1.00 79.75 118 LEU A O 1
ATOM 963 N N . GLY A 1 119 ? -5.623 7.526 9.744 1.00 82.44 119 GLY A N 1
ATOM 964 C CA . GLY A 1 119 ? -5.870 8.665 10.631 1.00 82.44 119 GLY A CA 1
ATOM 965 C C . GLY A 1 119 ? -7.346 8.797 11.009 1.00 82.44 119 GLY A C 1
ATOM 966 O O . GLY A 1 119 ? -7.680 8.894 12.189 1.00 82.44 119 GLY A O 1
ATOM 967 N N . MET A 1 120 ? -8.243 8.689 10.024 1.00 76.94 120 MET A N 1
ATOM 968 C CA . MET A 1 120 ? -9.693 8.678 10.259 1.00 76.94 120 MET A CA 1
ATOM 969 C C . MET A 1 120 ? -10.122 7.507 11.150 1.00 76.94 120 MET A C 1
ATOM 971 O O . MET A 1 120 ? -10.905 7.687 12.083 1.00 76.94 120 MET A O 1
ATOM 975 N N . SER A 1 121 ? -9.582 6.311 10.901 1.00 76.19 121 SER A N 1
ATOM 976 C CA . SER A 1 121 ? -9.881 5.124 11.711 1.00 76.19 121 SER A CA 1
ATOM 977 C C . SER A 1 121 ? -9.441 5.303 13.164 1.00 76.19 121 SER A C 1
ATOM 979 O O . SER A 1 121 ? -10.197 4.973 14.073 1.00 76.19 121 SER A O 1
ATOM 981 N N . GLN A 1 122 ? -8.245 5.850 13.396 1.00 80.12 122 GLN A N 1
ATOM 982 C CA . GLN A 1 122 ? -7.725 6.105 14.740 1.00 80.12 122 GLN A CA 1
ATOM 983 C C . GLN A 1 122 ? -8.568 7.135 15.493 1.00 80.12 122 GLN A C 1
ATOM 985 O O . GLN A 1 122 ? -8.920 6.891 16.646 1.00 80.12 122 GLN A O 1
ATOM 990 N N . ALA A 1 123 ? -8.935 8.244 14.846 1.00 80.25 123 ALA A N 1
ATOM 991 C CA . ALA A 1 123 ? -9.757 9.283 15.463 1.00 80.25 123 ALA A CA 1
ATOM 992 C C . ALA A 1 123 ? -11.122 8.735 15.910 1.00 80.25 123 ALA A C 1
ATOM 994 O O . ALA A 1 123 ? -11.515 8.907 17.064 1.00 80.25 123 ALA A O 1
ATOM 995 N N . LEU A 1 124 ? -11.804 7.994 15.030 1.00 77.75 124 LEU A N 1
ATOM 996 C CA . LEU A 1 124 ? -13.104 7.385 15.328 1.00 77.75 124 LEU A CA 1
ATOM 997 C C . LEU A 1 124 ? -13.010 6.296 16.405 1.00 77.75 124 LEU A C 1
ATOM 999 O O . LEU A 1 124 ? -13.918 6.151 17.224 1.00 77.75 124 LEU A O 1
ATOM 1003 N N . LEU A 1 125 ? -11.917 5.528 16.419 1.00 80.88 125 LEU A N 1
ATOM 1004 C CA . LEU A 1 125 ? -11.686 4.492 17.423 1.00 80.88 125 LEU A CA 1
ATOM 1005 C C . LEU A 1 125 ? -11.477 5.101 18.815 1.00 80.88 125 LEU A C 1
ATOM 1007 O O . LEU A 1 125 ? -12.092 4.645 19.778 1.00 80.88 125 LEU A O 1
ATOM 1011 N N . ILE A 1 126 ? -10.639 6.137 18.919 1.00 81.69 126 ILE A N 1
ATOM 1012 C CA . ILE A 1 126 ? -10.351 6.829 20.183 1.00 81.69 126 ILE A CA 1
ATOM 1013 C C . ILE A 1 126 ? -11.621 7.468 20.745 1.00 81.69 126 ILE A C 1
ATOM 1015 O O . ILE A 1 126 ? -11.879 7.349 21.943 1.00 81.69 126 ILE A O 1
ATOM 1019 N N . ASP A 1 127 ? -12.426 8.106 19.894 1.00 82.19 127 ASP A N 1
ATOM 1020 C CA . ASP A 1 127 ? -13.660 8.763 20.324 1.00 82.19 127 ASP A CA 1
ATOM 1021 C C . ASP A 1 127 ? -14.675 7.752 20.886 1.00 82.19 127 ASP A C 1
ATOM 1023 O O . ASP A 1 127 ? -15.191 7.910 21.994 1.00 82.19 127 ASP A O 1
ATOM 1027 N N . ARG A 1 128 ? -14.861 6.615 20.201 1.00 75.94 128 ARG A N 1
ATOM 1028 C CA . ARG A 1 128 ? -15.728 5.532 20.694 1.00 75.94 128 ARG A CA 1
ATOM 1029 C C . ARG A 1 128 ? -15.216 4.872 21.967 1.00 75.94 128 ARG A C 1
ATOM 1031 O O . ARG A 1 128 ? -16.014 4.539 22.844 1.00 75.94 128 ARG A O 1
ATOM 1038 N N . LEU A 1 129 ? -13.905 4.664 22.077 1.00 81.12 129 LEU A N 1
ATOM 1039 C CA . LEU A 1 129 ? -13.305 4.116 23.293 1.00 81.12 129 LEU A CA 1
ATOM 1040 C C . LEU A 1 129 ? -13.532 5.062 24.474 1.00 81.12 129 LEU A C 1
ATOM 1042 O O . LEU A 1 129 ? -13.930 4.606 25.544 1.00 81.12 129 LEU A O 1
ATOM 1046 N N . ARG A 1 130 ? -13.362 6.375 24.273 1.00 81.44 130 ARG A N 1
ATOM 1047 C CA . ARG A 1 130 ? -13.625 7.389 25.301 1.00 81.44 130 ARG A CA 1
ATOM 1048 C C . ARG A 1 130 ? -15.080 7.359 25.766 1.00 81.44 130 ARG A C 1
ATOM 1050 O O . ARG A 1 130 ? -15.317 7.340 26.971 1.00 81.44 130 ARG A O 1
ATOM 1057 N N . GLN A 1 131 ? -16.032 7.311 24.835 1.00 81.25 131 GLN A N 1
ATOM 1058 C CA . GLN A 1 131 ? -17.459 7.241 25.161 1.00 81.25 131 GLN A CA 1
ATOM 1059 C C . GLN A 1 131 ? -17.799 5.990 25.975 1.00 81.25 131 GLN A C 1
ATOM 1061 O O . GLN A 1 131 ? -18.412 6.103 27.032 1.00 81.25 131 GLN A O 1
ATOM 1066 N N . ARG A 1 132 ? -17.331 4.806 25.561 1.00 77.62 132 ARG A N 1
ATOM 1067 C CA . ARG A 1 132 ? -17.609 3.568 26.307 1.00 77.62 132 ARG A CA 1
ATOM 1068 C C . ARG A 1 132 ? -16.985 3.545 27.694 1.00 77.62 132 ARG A C 1
ATOM 1070 O O . ARG A 1 132 ? -17.615 3.069 28.631 1.00 77.62 132 ARG A O 1
ATOM 1077 N N . VAL A 1 133 ? -15.757 4.042 27.836 1.00 80.62 133 VAL A N 1
ATOM 1078 C CA . VAL A 1 133 ? -15.107 4.150 29.149 1.00 80.62 133 VAL A CA 1
ATOM 1079 C C . VAL A 1 133 ? -15.931 5.062 30.059 1.00 80.62 133 VAL A C 1
ATOM 1081 O O . VAL A 1 133 ? -16.207 4.698 31.200 1.00 80.62 133 VAL A O 1
ATOM 1084 N N . PHE A 1 134 ? -16.389 6.202 29.541 1.00 82.25 134 PHE A N 1
ATOM 1085 C CA . PHE A 1 134 ? -17.234 7.133 30.283 1.00 82.25 134 PHE A CA 1
ATOM 1086 C C . PHE A 1 134 ? -18.582 6.515 30.695 1.00 82.25 134 PHE A C 1
ATOM 1088 O O . PHE A 1 134 ? -18.963 6.602 31.862 1.00 82.25 134 PHE A O 1
ATOM 1095 N N . GLU A 1 135 ? -19.262 5.821 29.780 1.00 79.19 135 GLU A N 1
ATOM 1096 C CA . GLU A 1 135 ? -20.509 5.097 30.068 1.00 79.19 135 GLU A CA 1
ATOM 1097 C C . GLU A 1 135 ? -20.317 4.027 31.153 1.00 79.19 135 GLU A C 1
ATOM 1099 O O . GLU A 1 135 ? -21.152 3.896 32.050 1.00 79.19 135 GLU A O 1
ATOM 1104 N N . GLN A 1 136 ? -19.203 3.287 31.132 1.00 76.12 136 GLN A N 1
ATOM 1105 C CA . GLN A 1 136 ? -18.916 2.296 32.172 1.00 76.12 136 GLN A CA 1
ATOM 1106 C C . GLN A 1 136 ? -18.652 2.935 33.538 1.00 76.12 136 GLN A C 1
ATOM 1108 O O . GLN A 1 136 ? -19.143 2.425 34.547 1.00 76.12 136 GLN A O 1
ATOM 1113 N N . PHE A 1 137 ? -17.951 4.072 33.589 1.00 77.94 137 PHE A N 1
ATOM 1114 C CA . PHE A 1 137 ? -17.777 4.827 34.834 1.00 77.94 137 PHE A CA 1
ATOM 1115 C C . PHE A 1 137 ? -19.112 5.325 35.405 1.00 77.94 137 PHE A C 1
ATOM 1117 O O . PHE A 1 137 ? -19.316 5.257 36.618 1.00 77.94 137 PHE A O 1
ATOM 1124 N N . GLN A 1 138 ? -20.042 5.768 34.554 1.00 73.12 138 GLN A N 1
ATOM 1125 C CA . GLN A 1 138 ? -21.383 6.171 34.989 1.00 73.12 138 GLN A CA 1
ATOM 1126 C C . GLN A 1 138 ? -22.220 4.986 35.493 1.00 73.12 138 GLN A C 1
ATOM 1128 O O . GLN A 1 138 ? -22.910 5.097 36.501 1.00 73.12 138 GLN A O 1
ATOM 1133 N N . GLN A 1 139 ? -22.148 3.823 34.844 1.00 71.25 139 GLN A N 1
ATOM 1134 C CA . GLN A 1 139 ? -22.875 2.633 35.304 1.00 71.25 139 GLN A CA 1
ATOM 1135 C C . GLN A 1 139 ? -22.352 2.115 36.653 1.00 71.25 139 GLN A C 1
ATOM 1137 O O . GLN A 1 139 ? -23.138 1.722 37.516 1.00 71.25 139 GLN A O 1
ATOM 1142 N N . LEU A 1 140 ? -21.035 2.158 36.866 1.00 61.91 140 LEU A N 1
ATOM 1143 C CA . LEU A 1 140 ? -20.408 1.796 38.140 1.00 61.91 140 LEU A CA 1
ATOM 1144 C C . LEU A 1 140 ? -20.815 2.739 39.278 1.00 61.91 140 LEU A C 1
ATOM 1146 O O . LEU A 1 140 ? -21.081 2.266 40.386 1.00 61.91 140 LEU A O 1
ATOM 1150 N N . SER A 1 141 ? -20.908 4.047 39.016 1.00 60.50 141 SER A N 1
ATOM 1151 C CA . SER A 1 141 ? -21.340 5.008 40.034 1.00 60.50 141 SER A CA 1
ATOM 1152 C C . SER A 1 141 ? -22.803 4.788 40.431 1.00 60.50 141 SER A C 1
ATOM 1154 O O . SER A 1 141 ? -23.092 4.734 41.625 1.00 60.50 141 SER A O 1
ATOM 1156 N N . LEU A 1 142 ? -23.715 4.538 39.483 1.00 58.69 142 LEU A N 1
ATOM 1157 C CA . LEU A 1 142 ? -25.115 4.232 39.808 1.00 58.69 142 LEU A CA 1
ATOM 1158 C C . LEU A 1 142 ? -25.271 2.940 40.623 1.00 58.69 142 LEU A C 1
ATOM 1160 O O . LEU A 1 142 ? -26.068 2.907 41.558 1.00 58.69 142 LEU A O 1
ATOM 1164 N N . ILE A 1 143 ? -24.503 1.888 40.322 1.00 59.16 143 ILE A N 1
ATOM 1165 C CA . ILE A 1 143 ? -24.548 0.641 41.102 1.00 59.16 143 ILE A CA 1
ATOM 1166 C C . ILE A 1 143 ? -24.026 0.875 42.527 1.00 59.16 143 ILE A C 1
ATOM 1168 O O . ILE A 1 143 ? -24.650 0.410 43.482 1.00 59.16 143 ILE A O 1
ATOM 1172 N N . TYR A 1 144 ? -22.939 1.636 42.689 1.00 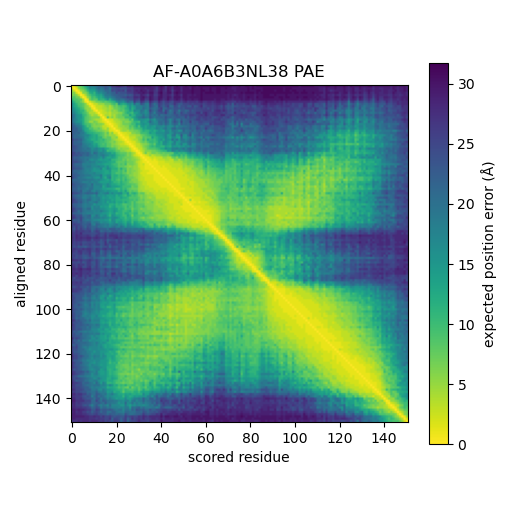58.12 144 TYR A N 1
ATOM 1173 C CA . TYR A 1 144 ? -22.387 2.002 43.999 1.00 58.12 144 TYR A CA 1
ATOM 1174 C C . TYR A 1 144 ? -23.385 2.806 44.851 1.00 58.12 144 TYR A C 1
ATOM 1176 O O . TYR A 1 144 ? -23.577 2.503 46.032 1.00 58.12 144 TYR A O 1
ATOM 1184 N N . PHE A 1 145 ? -24.089 3.765 44.239 1.00 59.97 145 PHE A N 1
ATOM 1185 C CA . PHE A 1 145 ? -25.136 4.541 44.911 1.00 59.97 145 PHE A CA 1
ATOM 1186 C C . PHE A 1 145 ? -26.426 3.742 45.149 1.00 59.97 145 PHE A C 1
ATOM 1188 O O . PHE A 1 145 ? -27.101 3.981 46.141 1.00 59.97 145 PHE A O 1
ATOM 1195 N N . SER A 1 146 ? -26.750 2.750 44.313 1.00 60.66 146 SER A N 1
ATOM 1196 C CA . SER A 1 146 ? -27.908 1.867 44.543 1.00 60.66 146 SER A CA 1
ATOM 1197 C C . SER A 1 146 ? -27.680 0.846 45.666 1.00 60.66 146 SER A C 1
ATOM 1199 O O . SER A 1 146 ? -28.635 0.391 46.292 1.00 60.66 146 SER A O 1
ATOM 1201 N N . LYS A 1 147 ? -26.416 0.472 45.922 1.00 52.84 147 LYS A N 1
ATOM 1202 C CA . LYS A 1 147 ? -26.044 -0.542 46.920 1.00 52.84 147 LYS A CA 1
ATOM 1203 C C . LYS A 1 147 ? -25.818 0.053 48.313 1.00 52.84 147 LYS A C 1
ATOM 1205 O O . LYS A 1 147 ? -26.028 -0.641 49.305 1.00 52.84 147 LYS A O 1
ATOM 1210 N N . THR A 1 148 ? -25.446 1.329 48.398 1.00 53.44 148 THR A N 1
ATOM 1211 C CA . THR A 1 148 ? -25.431 2.076 49.662 1.00 53.44 148 THR A CA 1
ATOM 1212 C C . THR A 1 148 ? -26.836 2.597 49.930 1.00 53.44 148 THR A C 1
ATOM 1214 O O . THR A 1 148 ? -27.211 3.687 49.512 1.00 53.44 148 THR A O 1
ATOM 1217 N N . ARG A 1 149 ? -27.644 1.772 50.597 1.00 47.75 149 ARG A N 1
ATOM 1218 C CA . ARG A 1 149 ? -28.951 2.174 51.111 1.00 47.75 149 ARG A CA 1
ATOM 1219 C C . ARG A 1 149 ? -28.721 3.294 52.132 1.00 47.75 149 ARG A C 1
ATOM 1221 O O . ARG A 1 149 ? -28.185 3.043 53.204 1.00 47.75 149 ARG A O 1
ATOM 1228 N N . SER A 1 150 ? -29.084 4.523 51.780 1.00 53.53 150 SER A N 1
ATOM 1229 C CA . SER A 1 150 ? -29.286 5.610 52.737 1.00 53.53 150 SER A CA 1
ATOM 1230 C C . SER A 1 150 ? -30.493 5.230 53.596 1.00 53.53 150 SER A C 1
ATOM 1232 O O . SER A 1 150 ? -31.635 5.382 53.162 1.00 53.53 150 SER A O 1
ATOM 1234 N N . GLY A 1 151 ? -30.241 4.635 54.757 1.00 47.84 151 GLY A N 1
ATOM 1235 C CA . GLY A 1 151 ? -31.254 4.209 55.718 1.00 47.84 151 GLY A CA 1
ATOM 1236 C C . GLY A 1 151 ? -30.597 3.660 56.963 1.00 47.84 151 GLY A C 1
ATOM 1237 O O . GLY A 1 151 ? -29.939 2.606 56.828 1.00 47.84 151 GLY A O 1
#

Mean predicted aligned error: 14.59 Å

Secondary structure (DSSP, 8-state):
-------HHHHHHHHHHHHHTHHHHHHHTT-HHHHHHHHHHHHHHHHHHHHHHHHHHHHHHHHH-TTSPPPP-S-HHHHHHTS-TTS-HHHHHHHHHHHHHHHHHHHHHHHHHHHHHHHHHHHHHHHHHHHHHHHHHHHHHHHHHHHS---

pLDDT: mean 70.03, std 11.74, range [37.12, 87.25]

Sequence (151 aa):
MKIRQSSPKLLRRLTRLWQENYIFWRELKYFPKIVTLAFISSVFASAFEGIGIGIILSFLQSLIYPNASAIQIGIDWVDIWVLGINEPATTRLYRLSAVIILITGLRSGFIYIRGFCLGMSQALLIDRLRQRVFEQFQQLSLIYFSKTRSG

Radius of gyration: 27.39 Å; Cα contacts (8 Å, |Δi|>4): 70; chains: 1; bounding box: 57×51×86 Å

Foldseek 3Di:
DDDDDDDPPVVVVVVVVCVVCVVVVVLCVVVVVLVVLLVVLVVVLVVLVVVLVVLVVQLVCLVVCQPDQRDDPVDVVCCVQQQVRVDHSVVSNVSSVVVSVVSVVVSVVSVVSSVVSVVVSVVVVVVVVVVVVVVVVVVVVVVVVVPPPPD

InterPro domains:
  IPR011527 ABC transporter type 1, transmembrane domain [PS50929] (53-151)
  IPR036640 ABC transporter type 1, transmembrane domain superfamily [G3DSA:1.20.1560.10] (4-151)
  IPR036640 ABC transporter type 1, transmembrane domain superfamily [SSF90123] (18-151)

Solvent-accessible surface area (backbone atoms only — not comparable to full-atom values): 8544 Å² total; per-residue (Å²): 138,85,83,79,86,80,61,75,68,58,57,55,51,49,55,50,56,51,59,74,45,37,67,59,58,59,57,50,64,78,41,49,68,52,54,51,50,34,50,53,32,49,53,52,38,52,51,51,50,58,52,48,53,56,50,52,52,53,48,53,46,50,68,76,40,58,85,53,79,68,83,74,84,82,43,68,69,53,32,52,73,55,54,31,64,92,50,60,56,70,62,27,51,54,49,36,51,52,50,51,52,51,52,51,52,53,36,49,51,33,52,48,53,29,49,54,43,49,51,55,51,51,54,56,49,53,53,52,51,51,51,52,55,51,53,49,54,53,54,52,50,52,52,55,59,67,69,56,68,91,124